Protein AF-A0A1M5NST8-F1 (afdb_monomer)

Secondary structure (DSSP, 8-state):
---PSSTT-TT----EEEE-TTT--EEEEE-PPTT----S--EEEE-TTSEEEEE-SSEEEEEETTT--EEEEEEE-TT--SPPP----

Radius of gyration: 13.03 Å; Cα contacts (8 Å, |Δi|>4): 167; chains: 1; bounding box: 37×24×38 Å

Solvent-accessible surface area (backbone atoms only — not comparable to full-atom values): 5571 Å² total; per-residue (Å²): 133,79,95,50,79,60,71,88,46,97,77,44,78,54,63,49,75,43,55,38,86,90,79,63,47,80,69,49,73,37,54,68,45,94,84,55,71,59,42,74,72,69,49,76,45,77,48,98,81,59,28,35,38,36,36,17,39,38,26,32,35,33,24,38,56,85,82,45,46,45,74,33,70,77,42,81,41,84,75,42,81,71,72,84,86,80,86,75,134

Foldseek 3Di:
DQPFPPPPDPPGFDWDFDADPVPRHTPDIQGADPPAPQADWQDWDQDPVCWIWTDGQFFIWIANNVVSHTPGGPDGHHGPPRDDDDDDD

Structure (mmCIF, N/CA/C/O backbone):
data_AF-A0A1M5NST8-F1
#
_entry.id   AF-A0A1M5NST8-F1
#
loop_
_atom_site.group_PDB
_atom_site.id
_atom_site.type_symbol
_atom_site.label_atom_id
_atom_site.label_alt_id
_atom_site.label_comp_id
_atom_site.label_asym_id
_atom_site.label_entity_id
_atom_site.label_seq_id
_atom_site.pdbx_PDB_ins_code
_atom_site.Cartn_x
_atom_site.Cartn_y
_atom_site.Cartn_z
_atom_site.occupancy
_atom_site.B_iso_or_equiv
_atom_site.auth_seq_id
_atom_site.auth_comp_id
_atom_site.auth_asym_id
_atom_site.auth_atom_id
_atom_site.pdbx_PDB_model_num
ATOM 1 N N . MET A 1 1 ? 12.387 -9.263 3.485 1.00 34.75 1 MET A N 1
ATOM 2 C CA . MET A 1 1 ? 12.909 -7.925 3.842 1.00 34.75 1 MET A CA 1
ATOM 3 C C . MET A 1 1 ? 12.201 -6.900 2.965 1.00 34.75 1 MET A C 1
ATOM 5 O O . MET A 1 1 ? 12.016 -7.197 1.796 1.00 34.75 1 MET A O 1
ATOM 9 N N . SER A 1 2 ? 11.721 -5.783 3.527 1.00 43.88 2 SER A N 1
ATOM 10 C CA . SER A 1 2 ? 11.013 -4.732 2.765 1.00 43.88 2 SER A CA 1
ATOM 11 C C . SER A 1 2 ? 12.016 -3.967 1.898 1.00 43.88 2 SER A C 1
ATOM 13 O O . SER A 1 2 ? 13.083 -3.622 2.406 1.00 43.88 2 SER A O 1
ATOM 15 N N . SER A 1 3 ? 11.711 -3.719 0.621 1.00 51.19 3 SER A N 1
ATOM 16 C CA . SER A 1 3 ? 12.666 -3.187 -0.371 1.00 51.19 3 SER A CA 1
ATOM 17 C C . SER A 1 3 ? 12.906 -1.666 -0.275 1.00 51.19 3 SER A C 1
ATOM 19 O O . SER A 1 3 ? 13.270 -1.026 -1.259 1.00 51.19 3 SER A O 1
ATOM 21 N N . GLU A 1 4 ? 12.668 -1.051 0.879 1.00 55.50 4 GLU A N 1
ATOM 22 C CA . GLU A 1 4 ? 12.548 0.406 0.981 1.00 55.50 4 GLU A CA 1
ATOM 23 C C . GLU A 1 4 ? 13.815 1.069 1.495 1.00 55.50 4 GLU A C 1
ATOM 25 O O . GLU A 1 4 ? 14.417 0.607 2.461 1.00 55.50 4 GLU A O 1
ATOM 30 N N . HIS A 1 5 ? 14.208 2.164 0.846 1.00 43.97 5 HIS A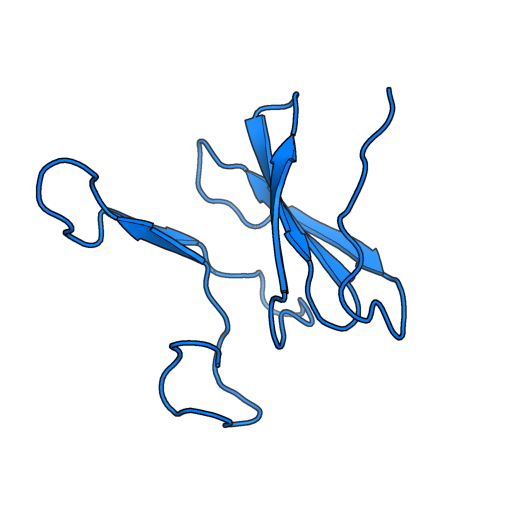 N 1
ATOM 31 C CA . HIS A 1 5 ? 15.433 2.895 1.143 1.00 43.97 5 HIS A CA 1
ATOM 32 C C . HIS A 1 5 ? 15.127 4.178 1.944 1.00 43.97 5 HIS A C 1
ATOM 34 O O . HIS A 1 5 ? 14.224 4.913 1.541 1.00 43.97 5 HIS A O 1
ATOM 40 N N . PRO A 1 6 ? 15.847 4.475 3.048 1.00 50.09 6 PRO A N 1
ATOM 41 C CA . PRO A 1 6 ? 16.891 3.663 3.673 1.00 50.09 6 PRO A CA 1
ATOM 42 C C . PRO A 1 6 ? 16.313 2.459 4.433 1.00 50.09 6 PRO A C 1
ATOM 44 O O . PRO A 1 6 ? 15.348 2.571 5.191 1.00 50.09 6 PRO A O 1
ATOM 47 N N . PHE A 1 7 ? 16.940 1.296 4.243 1.00 49.66 7 PHE A N 1
ATOM 48 C CA . PHE A 1 7 ? 16.487 0.032 4.820 1.00 49.66 7 PHE A CA 1
ATOM 49 C C . PHE A 1 7 ? 16.512 0.093 6.349 1.00 49.66 7 PHE A C 1
ATOM 51 O O . PHE A 1 7 ? 17.549 0.342 6.955 1.00 49.66 7 PHE A O 1
ATOM 58 N N . GLY A 1 8 ? 15.366 -0.158 6.984 1.00 51.28 8 GLY A N 1
ATOM 59 C CA . GLY A 1 8 ? 15.273 -0.232 8.445 1.00 51.28 8 GLY A CA 1
ATOM 60 C C . GLY A 1 8 ? 15.230 1.117 9.169 1.00 51.28 8 GLY A C 1
ATOM 61 O O . GLY A 1 8 ? 15.229 1.123 10.400 1.00 51.28 8 GLY A O 1
ATOM 62 N N . ALA A 1 9 ? 15.144 2.240 8.450 1.00 50.69 9 ALA A N 1
ATOM 63 C CA . ALA A 1 9 ? 14.958 3.547 9.068 1.00 50.69 9 ALA A CA 1
ATOM 64 C C . ALA A 1 9 ? 13.533 3.687 9.635 1.00 50.69 9 ALA A C 1
ATOM 66 O O . ALA A 1 9 ? 12.550 3.336 8.980 1.00 50.69 9 ALA A O 1
ATOM 67 N N . ALA A 1 10 ? 13.405 4.219 10.855 1.00 53.62 10 ALA A N 1
ATOM 68 C CA . ALA A 1 10 ? 12.111 4.409 11.525 1.00 53.62 10 ALA A CA 1
ATOM 69 C C . ALA A 1 10 ? 11.165 5.373 10.776 1.00 53.62 10 ALA A C 1
ATOM 71 O O . ALA A 1 10 ? 9.963 5.381 11.035 1.00 53.62 10 ALA A O 1
ATOM 72 N N . ASN A 1 11 ? 11.714 6.163 9.850 1.00 54.97 11 ASN A N 1
ATOM 73 C CA . ASN A 1 11 ? 11.024 7.123 8.995 1.00 54.97 11 ASN A CA 1
ATOM 74 C C . ASN A 1 11 ? 10.988 6.706 7.513 1.00 54.97 11 ASN A C 1
ATOM 76 O O . ASN A 1 11 ? 10.616 7.532 6.681 1.00 54.97 11 ASN A O 1
ATOM 80 N N . ALA A 1 12 ? 11.388 5.475 7.163 1.00 57.66 12 ALA A N 1
ATOM 81 C CA . ALA A 1 12 ? 11.197 4.982 5.805 1.00 57.66 12 ALA A CA 1
ATOM 82 C C . ALA A 1 12 ? 9.696 5.029 5.496 1.00 57.66 12 ALA A C 1
ATOM 84 O O . ALA A 1 12 ? 8.895 4.380 6.173 1.00 57.66 12 ALA A O 1
ATOM 85 N N . VAL A 1 13 ? 9.312 5.853 4.519 1.00 63.94 13 VAL A N 1
ATOM 86 C CA . VAL A 1 13 ? 7.917 5.941 4.095 1.00 63.94 13 VAL A CA 1
ATOM 87 C C . VAL A 1 13 ? 7.617 4.666 3.344 1.00 63.94 13 VAL A C 1
ATOM 89 O O . VAL A 1 13 ? 8.107 4.478 2.227 1.00 63.94 13 VAL A O 1
ATOM 92 N N . THR A 1 14 ? 6.833 3.789 3.969 1.00 78.25 14 THR A N 1
ATOM 93 C CA . THR A 1 14 ? 6.401 2.602 3.265 1.00 78.25 14 THR A CA 1
ATOM 94 C C . THR A 1 14 ? 5.426 2.986 2.153 1.00 78.25 14 THR A C 1
ATOM 96 O O . THR A 1 14 ? 4.508 3.773 2.357 1.00 78.25 14 THR A O 1
ATOM 99 N N . THR A 1 15 ? 5.639 2.464 0.954 1.00 85.31 15 THR A N 1
ATOM 100 C CA . THR A 1 15 ? 4.834 2.721 -0.242 1.00 85.31 15 THR A CA 1
ATOM 101 C C . THR A 1 15 ? 4.498 1.412 -0.936 1.00 85.31 15 THR A C 1
ATOM 103 O O . THR A 1 15 ? 5.216 0.418 -0.815 1.00 85.31 15 THR A O 1
ATOM 106 N N . ILE A 1 16 ? 3.406 1.414 -1.692 1.00 87.81 16 ILE A N 1
ATOM 107 C CA . ILE A 1 16 ? 3.097 0.330 -2.623 1.00 87.81 16 ILE A CA 1
ATOM 108 C C . ILE A 1 16 ? 3.522 0.814 -4.003 1.00 87.81 16 ILE A C 1
ATOM 110 O O . ILE A 1 16 ? 3.229 1.943 -4.387 1.00 87.81 16 ILE A O 1
ATOM 114 N N . ARG A 1 17 ? 4.247 -0.021 -4.741 1.00 88.62 17 ARG A N 1
ATOM 115 C CA . ARG A 1 17 ? 4.723 0.301 -6.085 1.00 88.62 17 ARG A CA 1
ATOM 116 C C . ARG A 1 17 ? 4.081 -0.649 -7.072 1.00 88.62 17 ARG A C 1
ATOM 118 O O . ARG A 1 17 ? 4.159 -1.861 -6.891 1.00 88.62 17 ARG A O 1
ATOM 125 N N . GLU A 1 18 ? 3.458 -0.081 -8.087 1.00 89.56 18 GLU A N 1
ATOM 126 C CA . GLU A 1 18 ? 2.940 -0.821 -9.224 1.00 89.56 18 GLU A CA 1
ATOM 127 C C . GLU A 1 18 ? 3.950 -0.740 -10.357 1.00 89.56 18 GLU A C 1
ATOM 129 O O . GLU A 1 18 ? 4.437 0.344 -10.682 1.00 89.56 18 GLU A O 1
ATOM 134 N N . TYR A 1 19 ? 4.263 -1.891 -10.938 1.00 89.62 19 TYR A N 1
ATOM 135 C CA . TYR A 1 19 ? 5.158 -2.003 -12.076 1.00 89.62 19 TYR A CA 1
ATOM 136 C C . TYR A 1 19 ? 4.369 -2.505 -13.276 1.00 89.62 19 TYR A C 1
ATOM 138 O O . TYR A 1 19 ? 3.506 -3.372 -13.130 1.00 89.62 19 TYR A O 1
ATOM 146 N N . ASP A 1 20 ? 4.680 -1.961 -14.443 1.00 90.56 20 ASP A N 1
ATOM 147 C CA . ASP A 1 20 ? 4.166 -2.450 -15.710 1.00 90.56 20 ASP A CA 1
ATOM 148 C C . ASP A 1 20 ? 4.626 -3.901 -15.918 1.00 90.56 20 ASP A C 1
ATOM 150 O O . ASP A 1 20 ? 5.796 -4.236 -15.723 1.00 90.56 20 ASP A O 1
ATOM 154 N N . HIS A 1 21 ? 3.696 -4.789 -16.269 1.00 89.25 21 HIS A N 1
ATOM 155 C CA . HIS A 1 21 ? 4.002 -6.210 -16.433 1.00 89.25 21 HIS A CA 1
ATOM 156 C C . HIS A 1 21 ? 4.778 -6.507 -17.729 1.00 89.25 21 HIS A C 1
ATOM 158 O O . HIS A 1 21 ? 5.475 -7.517 -17.808 1.00 89.25 21 HIS A O 1
ATOM 164 N N . ALA A 1 22 ? 4.648 -5.672 -18.761 1.00 95.25 22 ALA A N 1
ATOM 165 C CA . ALA A 1 22 ? 5.294 -5.882 -20.049 1.00 95.25 22 ALA A CA 1
ATOM 166 C C . ALA A 1 22 ? 6.795 -5.575 -19.997 1.00 95.25 22 ALA A C 1
ATOM 168 O O . ALA A 1 22 ? 7.578 -6.316 -20.591 1.00 95.25 22 ALA A O 1
ATOM 169 N N . ASP A 1 23 ? 7.202 -4.515 -19.290 1.00 93.75 23 ASP A N 1
ATOM 170 C CA . ASP A 1 23 ? 8.603 -4.068 -19.270 1.00 93.75 23 ASP A CA 1
ATOM 171 C C . ASP A 1 23 ? 9.217 -3.879 -17.869 1.00 93.75 23 ASP A C 1
ATOM 173 O O . ASP A 1 23 ? 10.415 -3.606 -17.749 1.00 93.75 23 ASP A O 1
ATOM 177 N N . GLY A 1 24 ? 8.435 -4.058 -16.800 1.00 90.69 24 GLY A N 1
ATOM 178 C CA . GLY A 1 24 ? 8.900 -3.955 -15.417 1.00 90.69 24 GLY A CA 1
ATOM 179 C C . GLY A 1 24 ? 9.160 -2.525 -14.942 1.00 90.69 24 GLY A C 1
ATOM 180 O O . GLY A 1 24 ? 9.733 -2.338 -13.864 1.00 90.69 24 GLY A O 1
ATOM 181 N N . ARG A 1 25 ? 8.782 -1.496 -15.710 1.00 93.44 25 ARG A N 1
ATOM 182 C CA . ARG A 1 25 ? 8.956 -0.098 -15.296 1.00 93.44 25 ARG A CA 1
ATOM 183 C C . ARG A 1 25 ? 7.983 0.259 -14.185 1.00 93.44 25 ARG A C 1
ATOM 185 O O . ARG A 1 25 ? 6.869 -0.242 -14.123 1.00 93.44 25 ARG A O 1
ATOM 192 N N . LEU A 1 26 ? 8.399 1.163 -13.300 1.00 88.94 26 LEU A N 1
ATOM 193 C CA . LEU A 1 26 ? 7.520 1.698 -12.264 1.00 88.94 26 LEU A CA 1
ATOM 194 C C . LEU A 1 26 ? 6.377 2.484 -12.923 1.00 88.94 26 LEU A C 1
ATOM 196 O O . LEU A 1 26 ? 6.615 3.559 -13.471 1.00 88.94 26 LEU A O 1
ATOM 200 N N . ALA A 1 27 ? 5.159 1.954 -12.846 1.00 90.56 27 ALA A N 1
ATOM 201 C CA . ALA A 1 27 ? 3.960 2.575 -13.392 1.00 90.56 27 ALA A CA 1
ATOM 202 C C . ALA A 1 27 ? 3.438 3.668 -12.453 1.00 90.56 27 ALA A C 1
ATOM 204 O O . ALA A 1 27 ? 3.180 4.792 -12.879 1.00 90.56 27 ALA A O 1
ATOM 205 N N . ARG A 1 28 ? 3.326 3.361 -11.152 1.00 89.44 28 ARG A N 1
ATOM 206 C CA . ARG A 1 28 ? 2.933 4.341 -10.128 1.00 89.44 28 ARG A CA 1
ATOM 207 C C . ARG A 1 28 ? 3.328 3.929 -8.713 1.00 89.44 28 ARG A C 1
ATOM 209 O O . ARG A 1 28 ? 3.667 2.779 -8.437 1.00 89.44 28 ARG A O 1
ATOM 216 N N . VAL A 1 29 ? 3.257 4.895 -7.800 1.00 89.69 29 VAL A N 1
ATOM 217 C CA . VAL A 1 29 ? 3.514 4.719 -6.366 1.00 89.69 29 VAL A CA 1
ATOM 218 C C . VAL A 1 2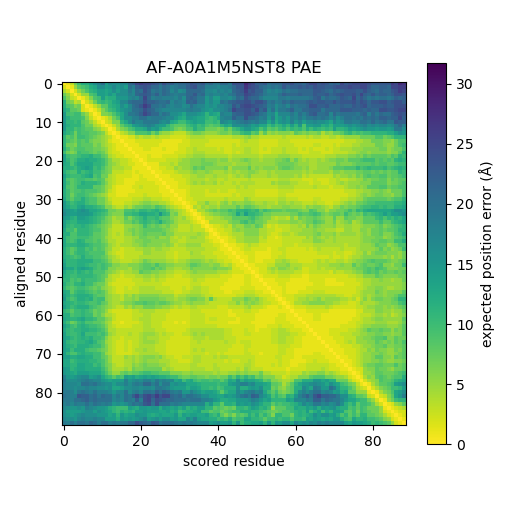9 ? 2.273 5.141 -5.588 1.00 89.69 29 VAL A C 1
ATOM 220 O O . VAL A 1 29 ? 1.858 6.293 -5.679 1.00 89.69 29 VAL A O 1
ATOM 223 N N . LEU A 1 30 ? 1.709 4.232 -4.796 1.00 89.81 30 LEU A N 1
ATOM 224 C CA . LEU A 1 30 ? 0.646 4.541 -3.848 1.00 89.81 30 LEU A CA 1
ATOM 225 C C . LEU A 1 30 ? 1.283 4.900 -2.504 1.00 89.81 30 LEU A C 1
ATOM 227 O O . LEU A 1 30 ? 2.023 4.105 -1.906 1.00 89.81 30 LEU A O 1
ATOM 231 N N . VAL A 1 31 ? 0.999 6.117 -2.047 1.00 88.31 31 VAL A N 1
ATOM 232 C CA . VAL A 1 31 ? 1.583 6.695 -0.835 1.00 88.31 31 VAL A CA 1
ATOM 233 C C . VAL A 1 31 ? 0.517 6.752 0.264 1.00 88.31 31 VAL A C 1
ATOM 235 O O . VAL A 1 31 ? -0.588 7.239 0.016 1.00 88.31 31 VAL A O 1
ATOM 238 N N . PRO A 1 32 ? 0.807 6.271 1.483 1.00 83.50 32 PRO A N 1
ATOM 239 C CA . PRO A 1 32 ? -0.114 6.392 2.606 1.00 83.50 32 PRO A CA 1
ATOM 240 C C . PRO A 1 32 ? -0.373 7.857 2.978 1.00 83.50 32 PRO A C 1
ATOM 242 O O . PRO A 1 32 ? 0.532 8.691 2.916 1.00 83.50 32 PRO A O 1
ATOM 245 N N . LYS A 1 33 ? -1.587 8.167 3.447 1.00 84.19 33 LYS A N 1
ATOM 246 C CA . LYS A 1 33 ? -1.913 9.481 4.025 1.00 84.19 33 LYS A CA 1
ATOM 247 C C . LYS A 1 33 ? -1.035 9.773 5.245 1.00 84.19 33 LYS A C 1
ATOM 249 O O . LYS A 1 33 ? -0.714 8.875 6.031 1.00 84.19 33 LYS A O 1
ATOM 254 N N . SER A 1 34 ? -0.695 11.048 5.434 1.00 70.12 34 SER A N 1
ATOM 255 C CA . SER A 1 34 ? 0.021 11.519 6.620 1.00 70.12 34 SER A CA 1
ATOM 256 C C . SER A 1 34 ? -0.762 11.142 7.886 1.00 70.12 34 SER A C 1
ATOM 258 O O . SER A 1 34 ? -1.906 11.544 8.077 1.00 70.12 34 SER A O 1
ATOM 260 N N . GLY A 1 35 ? -0.162 10.300 8.734 1.00 69.62 35 GLY A N 1
ATOM 261 C CA . GLY A 1 35 ? -0.787 9.783 9.961 1.00 69.62 35 GLY A CA 1
ATOM 262 C C . GLY A 1 35 ? -1.194 8.305 9.923 1.00 69.62 35 GLY A C 1
ATOM 263 O O . GLY A 1 35 ? -1.498 7.742 10.977 1.00 69.62 35 GLY A O 1
ATOM 264 N N . ALA A 1 36 ? -1.146 7.644 8.762 1.00 73.38 36 ALA A N 1
ATOM 265 C CA . ALA A 1 36 ? -1.196 6.184 8.705 1.00 73.38 36 ALA A CA 1
ATOM 266 C C . ALA A 1 36 ? 0.081 5.596 9.339 1.00 73.38 36 ALA A C 1
ATOM 268 O O . ALA A 1 36 ? 1.199 6.008 9.020 1.00 73.38 36 ALA A O 1
ATOM 269 N N . ARG A 1 37 ? -0.065 4.610 10.231 1.00 76.06 37 ARG A N 1
ATOM 270 C CA . ARG A 1 37 ? 1.046 3.812 10.782 1.00 76.06 37 ARG A CA 1
ATOM 271 C C . ARG A 1 37 ? 1.419 2.703 9.803 1.00 76.06 37 ARG A C 1
ATOM 273 O O . ARG A 1 37 ? 1.475 1.520 10.145 1.00 76.06 37 ARG A O 1
ATOM 280 N N . PHE A 1 38 ? 1.709 3.111 8.575 1.00 77.62 38 PHE A N 1
ATOM 281 C CA . PHE A 1 38 ? 2.047 2.214 7.487 1.00 77.62 38 PHE A CA 1
ATOM 282 C C . PHE A 1 38 ? 3.503 1.766 7.608 1.00 77.62 38 PHE A C 1
ATOM 284 O O . PHE A 1 38 ? 4.403 2.301 6.974 1.00 77.62 38 PHE A O 1
ATOM 291 N N . GLN A 1 39 ? 3.745 0.819 8.512 1.00 78.69 39 GLN A N 1
ATOM 292 C CA . GLN A 1 39 ? 5.073 0.297 8.809 1.00 78.69 39 GLN A CA 1
ATOM 293 C C . GLN A 1 39 ? 5.107 -1.214 8.625 1.00 78.69 39 GLN A C 1
ATOM 295 O O . GLN A 1 39 ? 4.253 -1.933 9.153 1.00 78.69 39 GLN A O 1
ATOM 300 N N . LYS A 1 40 ? 6.162 -1.696 7.955 1.00 78.06 40 LYS A N 1
ATOM 301 C CA . LYS A 1 40 ? 6.426 -3.126 7.723 1.00 78.06 40 LYS A CA 1
ATOM 302 C C . LYS A 1 40 ? 5.200 -3.842 7.133 1.00 78.06 40 LYS A C 1
ATOM 304 O O . LYS A 1 40 ? 4.632 -4.705 7.811 1.00 78.06 40 LYS A O 1
ATOM 309 N N . PRO A 1 41 ? 4.784 -3.487 5.906 1.00 80.81 41 PRO A N 1
ATOM 310 C CA . PRO A 1 41 ? 3.686 -4.160 5.236 1.00 80.81 41 PRO A CA 1
ATOM 311 C C . PRO A 1 41 ? 4.039 -5.640 5.087 1.00 80.81 41 PRO A C 1
ATOM 313 O O . PRO A 1 41 ? 5.186 -6.002 4.814 1.00 80.81 41 PRO A O 1
ATOM 316 N N . ARG A 1 42 ? 3.060 -6.502 5.340 1.00 82.00 42 ARG A N 1
ATOM 317 C CA . ARG A 1 42 ? 3.219 -7.960 5.346 1.00 82.00 42 ARG A CA 1
ATOM 318 C C . ARG A 1 42 ? 2.371 -8.657 4.292 1.00 82.00 42 ARG A C 1
ATOM 320 O O . ARG A 1 42 ? 2.652 -9.807 3.983 1.00 82.00 42 ARG A O 1
ATOM 327 N N . GLY A 1 43 ? 1.355 -7.988 3.757 1.00 84.75 43 GLY A N 1
ATOM 328 C CA . GLY A 1 43 ? 0.468 -8.570 2.760 1.00 84.75 43 GLY A CA 1
ATOM 329 C C . GLY A 1 43 ? -0.328 -7.516 2.008 1.00 84.75 43 GLY A C 1
ATOM 330 O O . GLY A 1 43 ? -0.633 -6.456 2.554 1.00 84.75 43 GLY A O 1
ATOM 331 N N . LEU A 1 44 ? -0.662 -7.844 0.763 1.00 87.44 44 LEU A N 1
ATOM 332 C CA . LEU A 1 44 ? -1.498 -7.057 -0.136 1.00 87.44 44 LEU A CA 1
ATOM 333 C C . LEU A 1 44 ? -2.662 -7.923 -0.608 1.00 87.44 44 LEU A C 1
ATOM 335 O O . LEU A 1 44 ? -2.471 -9.107 -0.893 1.00 87.44 44 LEU A O 1
ATOM 339 N N . ARG A 1 45 ? -3.861 -7.344 -0.684 1.00 88.94 45 ARG A N 1
ATOM 340 C CA . ARG A 1 45 ? -5.051 -8.035 -1.184 1.00 88.94 45 ARG A CA 1
ATOM 341 C C . ARG A 1 45 ? -6.004 -7.079 -1.891 1.00 88.94 45 ARG A C 1
ATOM 343 O O . ARG A 1 45 ?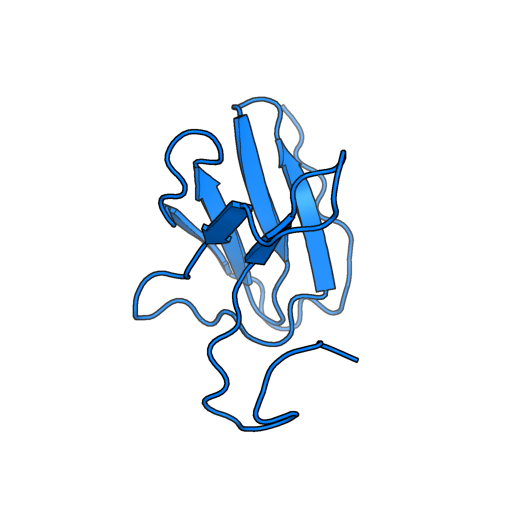 -6.373 -6.058 -1.323 1.00 88.94 45 ARG A O 1
ATOM 350 N N . PHE A 1 46 ? -6.454 -7.463 -3.080 1.00 89.44 46 PHE A N 1
ATOM 351 C CA . PHE A 1 46 ? -7.568 -6.808 -3.761 1.00 89.44 46 PHE A CA 1
ATOM 352 C C . PHE A 1 46 ? -8.907 -7.254 -3.168 1.00 89.44 46 PHE A C 1
ATOM 354 O O . PHE A 1 46 ? -9.132 -8.450 -2.951 1.00 89.44 46 PHE A O 1
ATOM 361 N N . GLY A 1 47 ? -9.771 -6.287 -2.880 1.00 86.38 47 GLY A N 1
ATOM 362 C CA . GLY A 1 47 ? -11.158 -6.504 -2.498 1.00 86.38 47 GLY A CA 1
ATOM 363 C C . GLY A 1 47 ? -12.098 -6.577 -3.699 1.00 86.38 47 GLY A C 1
ATOM 364 O O . GLY A 1 47 ? -11.725 -6.194 -4.809 1.00 86.38 47 GLY A O 1
ATOM 365 N N . PRO A 1 48 ? -13.336 -7.046 -3.480 1.00 85.00 48 PRO A N 1
ATOM 366 C CA . PRO A 1 48 ? -14.373 -7.069 -4.511 1.00 85.00 48 PRO A CA 1
ATOM 367 C C . PRO A 1 48 ? -14.846 -5.664 -4.930 1.00 85.00 48 PRO A C 1
ATOM 369 O O . PRO A 1 48 ? -15.502 -5.521 -5.953 1.00 85.00 48 PRO A O 1
ATOM 372 N N . ASP A 1 49 ? -14.514 -4.633 -4.156 1.00 87.00 49 ASP A N 1
ATOM 373 C CA . ASP A 1 49 ? -14.919 -3.236 -4.325 1.00 87.00 49 ASP A CA 1
ATOM 374 C C . ASP A 1 49 ? -13.866 -2.376 -5.045 1.00 87.00 49 ASP A C 1
ATOM 376 O O . ASP A 1 49 ? -13.827 -1.163 -4.857 1.00 87.00 49 ASP A O 1
ATOM 380 N N . ALA A 1 50 ? -12.984 -3.000 -5.834 1.00 88.06 50 ALA A N 1
ATOM 381 C CA . ALA A 1 50 ? -11.855 -2.347 -6.511 1.00 88.06 50 ALA A CA 1
ATOM 382 C C . ALA A 1 50 ? -10.867 -1.633 -5.561 1.00 88.06 50 ALA A C 1
ATOM 384 O O . ALA A 1 50 ? -10.061 -0.800 -5.984 1.00 88.06 50 ALA A O 1
ATOM 385 N N . ARG A 1 51 ? -10.871 -1.992 -4.271 1.00 92.38 51 ARG A N 1
ATOM 386 C CA . ARG A 1 51 ? -9.908 -1.476 -3.295 1.00 92.38 51 ARG A CA 1
ATOM 387 C C . ARG A 1 51 ? -8.733 -2.416 -3.109 1.00 92.38 51 ARG A C 1
ATOM 389 O O . ARG A 1 51 ? -8.864 -3.640 -3.122 1.00 92.38 51 ARG A O 1
ATOM 396 N N . LEU A 1 52 ? -7.568 -1.827 -2.879 1.00 92.12 52 LEU A N 1
ATOM 397 C CA . LEU A 1 52 ? -6.366 -2.533 -2.471 1.00 92.12 52 LEU A CA 1
ATOM 398 C C . LEU A 1 52 ? -6.175 -2.361 -0.966 1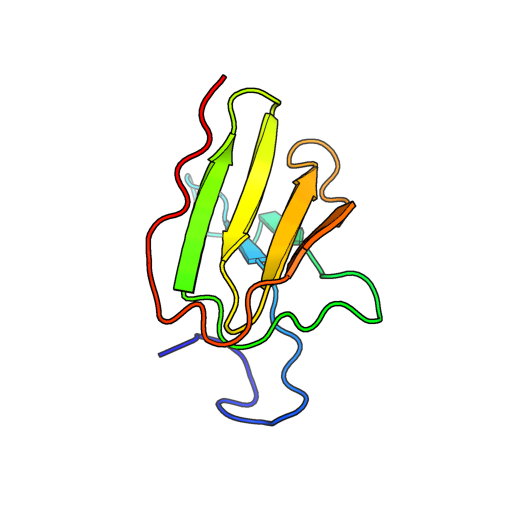.00 92.12 52 LEU A C 1
ATOM 400 O O . LEU A 1 52 ? -6.075 -1.251 -0.452 1.00 92.12 52 LEU A O 1
ATOM 404 N N . TYR A 1 53 ? -6.075 -3.473 -0.256 1.00 90.62 53 TYR A N 1
ATOM 405 C CA . TYR A 1 53 ? -5.826 -3.494 1.174 1.00 90.62 53 TYR A CA 1
ATOM 406 C C . TYR A 1 53 ? -4.402 -3.936 1.442 1.00 90.62 53 TYR A C 1
ATOM 408 O O . TYR A 1 53 ? -3.956 -4.981 0.963 1.00 90.62 53 TYR A O 1
ATOM 416 N N . CYS A 1 54 ? -3.700 -3.159 2.256 1.00 88.50 54 CYS A N 1
ATOM 417 C CA . CYS A 1 54 ? -2.360 -3.487 2.691 1.00 88.50 54 CYS A CA 1
ATOM 418 C C . CYS A 1 54 ? -2.316 -3.678 4.201 1.00 88.50 54 CYS A C 1
ATOM 420 O O . CYS A 1 54 ? -2.688 -2.805 4.986 1.00 88.50 54 CYS A O 1
ATOM 422 N N . VAL A 1 55 ? -1.819 -4.841 4.596 1.00 87.06 55 VAL A N 1
ATOM 423 C 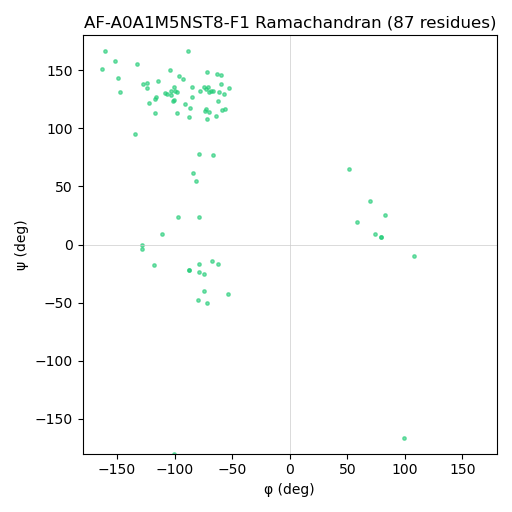CA . VAL A 1 55 ? -1.686 -5.266 5.984 1.00 87.06 55 VAL A CA 1
ATOM 424 C C . VAL A 1 55 ? -0.347 -4.772 6.507 1.00 87.06 55 VAL A C 1
ATOM 426 O O . VAL A 1 55 ? 0.696 -5.275 6.090 1.00 87.06 55 VAL A O 1
ATOM 429 N N . ALA A 1 56 ? -0.360 -3.794 7.405 1.00 81.50 56 ALA A N 1
ATOM 430 C CA . ALA A 1 56 ? 0.817 -3.310 8.116 1.00 81.50 56 ALA A CA 1
ATOM 431 C C . ALA A 1 56 ? 0.877 -3.907 9.533 1.00 81.50 56 ALA A C 1
ATOM 433 O O . ALA A 1 56 ? 0.031 -4.709 9.928 1.00 81.50 56 ALA A O 1
ATOM 434 N N . ARG A 1 57 ? 1.909 -3.547 10.304 1.00 80.00 57 ARG A N 1
ATOM 435 C CA . ARG A 1 57 ? 2.137 -4.090 11.655 1.00 80.00 57 ARG A CA 1
ATOM 436 C C . ARG A 1 57 ? 0.930 -3.955 12.598 1.00 80.00 57 ARG A C 1
ATOM 438 O O . ARG A 1 57 ? 0.669 -4.888 13.351 1.00 80.00 57 ARG A O 1
ATOM 445 N N . ASP A 1 58 ? 0.262 -2.803 12.587 1.00 82.38 58 ASP A N 1
ATOM 446 C CA . ASP A 1 58 ? -0.769 -2.449 13.578 1.00 82.38 58 ASP A CA 1
ATOM 447 C C . ASP A 1 58 ? -2.089 -1.982 12.945 1.00 82.38 58 ASP A C 1
ATOM 449 O O . ASP A 1 58 ? -3.049 -1.649 13.643 1.00 82.38 58 ASP A O 1
ATOM 453 N N . GLU A 1 59 ? -2.153 -1.934 11.618 1.00 86.06 59 GLU A N 1
ATOM 454 C CA . GLU A 1 59 ? -3.333 -1.490 10.891 1.00 86.06 59 GLU A CA 1
ATOM 455 C C . GLU A 1 59 ? -3.423 -2.139 9.514 1.00 86.06 59 GLU A C 1
ATOM 457 O O . GLU A 1 59 ? -2.429 -2.580 8.935 1.00 86.06 59 GLU A O 1
ATOM 462 N N . VAL A 1 60 ? -4.642 -2.167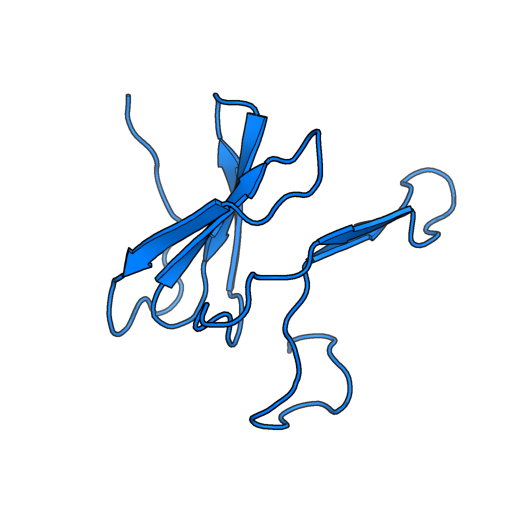 8.991 1.00 88.19 60 VAL A N 1
ATOM 463 C CA . VAL A 1 60 ? -4.908 -2.412 7.579 1.00 88.19 60 VAL A CA 1
ATOM 464 C C . VAL A 1 60 ? -5.200 -1.058 6.956 1.00 88.19 60 VAL A C 1
ATOM 466 O O . VAL A 1 60 ? -6.092 -0.345 7.420 1.00 88.19 60 VAL A O 1
ATOM 469 N N . VAL A 1 61 ? -4.444 -0.700 5.924 1.00 89.75 61 VAL A N 1
ATOM 470 C CA . VAL A 1 61 ? -4.643 0.537 5.164 1.00 89.75 61 VAL A CA 1
ATOM 471 C C . VAL A 1 61 ? -5.331 0.193 3.855 1.00 89.75 61 VAL A C 1
ATOM 473 O O . VAL A 1 61 ? -4.896 -0.714 3.143 1.00 89.75 61 VAL A O 1
ATOM 476 N N . GLY A 1 62 ? -6.424 0.893 3.570 1.00 91.94 62 GLY A N 1
ATOM 477 C CA . GLY A 1 62 ? -7.147 0.789 2.311 1.00 91.94 62 GLY A CA 1
ATOM 478 C C . GLY A 1 62 ? -6.656 1.830 1.313 1.00 91.94 62 GLY A C 1
ATOM 479 O O . GLY A 1 62 ? -6.381 2.976 1.676 1.00 91.94 62 GLY A O 1
ATOM 480 N N . PHE A 1 63 ? -6.593 1.428 0.055 1.00 92.31 63 PHE A N 1
ATOM 481 C CA . PHE A 1 63 ? -6.308 2.275 -1.089 1.00 92.31 63 PHE A CA 1
ATOM 482 C C . PHE A 1 63 ? -7.409 2.074 -2.123 1.00 92.31 63 PHE A C 1
ATOM 484 O O . PHE A 1 63 ? -7.840 0.946 -2.370 1.00 92.31 63 PHE A O 1
ATOM 491 N N . ASP A 1 64 ? -7.849 3.162 -2.731 1.00 92.62 64 ASP A N 1
ATOM 492 C CA . ASP A 1 64 ? -8.603 3.107 -3.970 1.00 92.62 64 ASP A CA 1
ATOM 493 C C . ASP A 1 64 ? -7.614 2.757 -5.088 1.00 92.62 64 ASP A C 1
ATOM 495 O O . ASP A 1 64 ? -6.646 3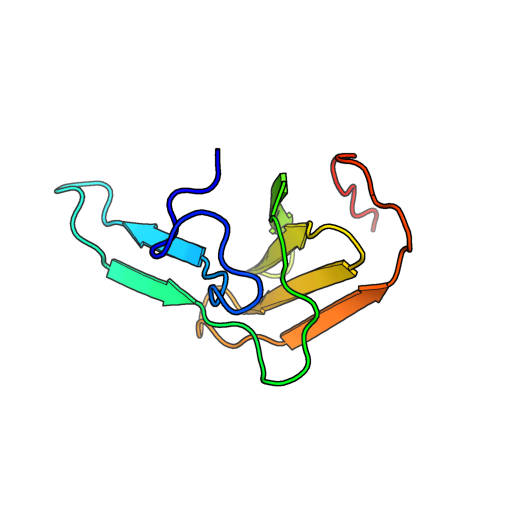.486 -5.321 1.00 92.62 64 ASP A O 1
ATOM 499 N N . PHE A 1 65 ? -7.776 1.587 -5.712 1.00 90.12 65 PHE A N 1
ATOM 500 C CA . PHE A 1 65 ? -6.793 1.134 -6.693 1.00 90.12 65 PHE A CA 1
ATOM 501 C C . PHE A 1 65 ? -6.966 1.819 -8.046 1.00 90.12 65 PHE A C 1
ATOM 503 O O . PHE A 1 65 ? -6.007 1.904 -8.804 1.00 90.12 65 PHE A O 1
ATOM 510 N N . GLU A 1 66 ? -8.145 2.332 -8.371 1.00 90.75 66 GLU A N 1
ATOM 511 C CA . GLU A 1 66 ? -8.358 3.020 -9.641 1.00 90.75 66 GLU A CA 1
ATOM 512 C C . GLU A 1 66 ? -7.643 4.377 -9.629 1.00 90.75 66 GLU A C 1
ATOM 514 O O . GLU A 1 66 ? -6.800 4.661 -10.480 1.00 90.75 66 GLU A O 1
ATOM 519 N N . THR A 1 67 ? -7.872 5.163 -8.581 1.00 91.31 67 THR A N 1
ATOM 520 C CA . THR A 1 67 ? -7.326 6.519 -8.423 1.00 91.31 67 THR A CA 1
ATOM 521 C C . THR A 1 67 ? -5.941 6.555 -7.774 1.00 91.31 67 THR A C 1
ATOM 523 O O . THR A 1 67 ? -5.200 7.523 -7.943 1.00 91.31 67 THR A O 1
ATOM 526 N N . GLY A 1 68 ? -5.566 5.513 -7.027 1.00 89.38 68 GLY A N 1
ATOM 527 C CA . GLY A 1 68 ? -4.351 5.479 -6.211 1.00 89.38 68 GLY A CA 1
ATOM 528 C C . GLY A 1 68 ? -4.473 6.219 -4.872 1.00 89.38 68 GLY A C 1
ATOM 529 O O . GLY A 1 68 ? -3.471 6.358 -4.165 1.00 89.38 68 GLY A O 1
ATOM 530 N N . GLU A 1 69 ? -5.666 6.699 -4.499 1.00 91.06 69 GLU A N 1
ATOM 531 C CA . GLU A 1 69 ? -5.866 7.429 -3.248 1.00 91.06 69 GLU A CA 1
ATOM 532 C C . GLU A 1 69 ? -5.738 6.503 -2.028 1.00 91.06 69 GLU A C 1
ATOM 534 O O . GLU A 1 69 ? -6.383 5.460 -1.926 1.00 91.06 69 GLU A O 1
ATOM 539 N N . CYS A 1 70 ? -4.952 6.913 -1.029 1.00 90.94 70 CYS A N 1
ATOM 540 C CA . CYS A 1 70 ? -4.995 6.277 0.283 1.00 90.94 70 CYS A CA 1
ATOM 541 C C . CYS A 1 70 ? -6.289 6.664 1.020 1.00 90.94 70 CYS A C 1
ATOM 543 O O . CYS A 1 70 ? -6.477 7.812 1.431 1.00 90.94 70 CYS A O 1
ATOM 545 N N . LEU A 1 71 ? -7.139 5.679 1.295 1.00 91.06 71 LEU A N 1
ATOM 546 C CA . LEU A 1 71 ? -8.378 5.842 2.063 1.00 91.06 71 LEU A CA 1
ATOM 547 C C . LEU A 1 71 ? -8.112 5.902 3.577 1.00 91.06 71 LEU A C 1
ATOM 549 O O . LEU A 1 71 ? -8.939 6.394 4.339 1.00 91.06 71 LEU A O 1
ATOM 553 N N . GLY A 1 72 ? -6.924 5.467 4.008 1.00 89.06 72 GLY A N 1
ATOM 554 C CA . GLY A 1 72 ? -6.483 5.488 5.401 1.00 89.06 72 GLY A CA 1
ATOM 555 C C . GLY A 1 72 ? -6.651 4.137 6.091 1.00 89.06 72 GLY A C 1
ATOM 556 O O . GLY A 1 72 ? -6.828 3.103 5.445 1.00 89.06 72 GLY A O 1
ATOM 557 N N . ALA A 1 73 ? -6.541 4.134 7.420 1.00 89.19 73 ALA A N 1
ATOM 558 C CA . ALA A 1 73 ? -6.681 2.916 8.209 1.00 89.19 73 ALA A CA 1
ATOM 559 C C . ALA A 1 73 ? -8.143 2.443 8.195 1.00 89.19 73 ALA A C 1
ATOM 561 O O . ALA A 1 73 ? -9.011 3.104 8.761 1.00 89.19 73 ALA A O 1
ATOM 562 N N . VAL A 1 74 ? -8.397 1.286 7.583 1.00 87.94 74 VAL A N 1
ATOM 563 C CA . VAL A 1 74 ? -9.718 0.633 7.583 1.00 87.94 74 VAL A CA 1
ATOM 564 C C . VAL A 1 74 ? -9.906 -0.270 8.802 1.00 87.94 74 VAL A C 1
ATOM 566 O O . VAL A 1 74 ? -11.029 -0.547 9.204 1.00 87.94 74 VAL A O 1
ATOM 5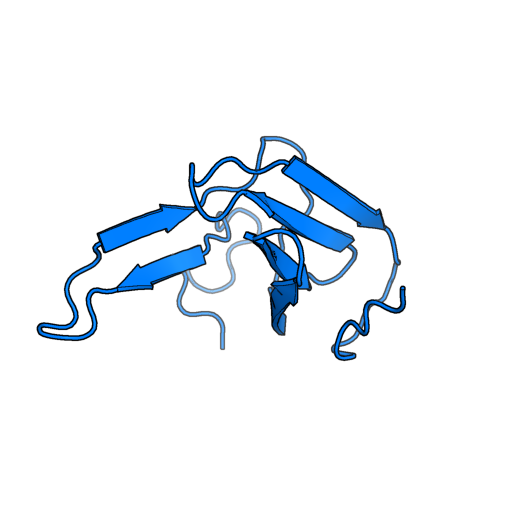69 N N . ALA A 1 75 ? -8.806 -0.704 9.424 1.00 86.25 75 ALA A N 1
ATOM 570 C CA . ALA A 1 75 ? -8.817 -1.424 10.691 1.00 86.25 75 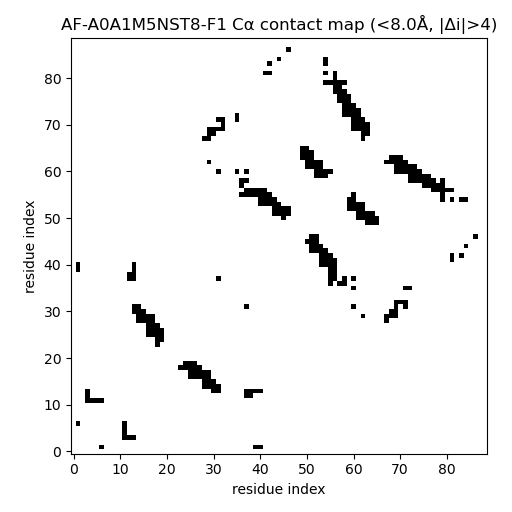ALA A CA 1
ATOM 571 C C . ALA A 1 75 ? -7.549 -1.116 11.493 1.00 86.25 75 ALA A C 1
ATOM 573 O O . ALA A 1 75 ? -6.463 -1.009 10.923 1.00 86.25 75 ALA A O 1
ATOM 574 N N . ARG A 1 76 ? -7.672 -1.019 12.822 1.00 84.88 76 ARG A N 1
ATOM 575 C CA . ARG A 1 76 ? -6.541 -0.888 13.755 1.00 84.88 76 ARG A CA 1
ATOM 576 C C . ARG A 1 76 ? -6.518 -2.106 14.666 1.00 84.88 76 ARG A C 1
ATOM 578 O O . ARG A 1 76 ? -7.435 -2.301 15.457 1.00 84.88 76 ARG A O 1
ATOM 585 N N . LEU A 1 77 ? -5.483 -2.924 14.531 1.00 76.38 77 LEU A N 1
ATOM 586 C CA . LEU A 1 77 ? -5.336 -4.187 15.247 1.00 76.38 77 LEU A CA 1
ATOM 587 C C . LEU A 1 77 ? -3.902 -4.262 15.780 1.00 76.38 77 LEU A C 1
ATOM 589 O O . LEU A 1 77 ? -2.994 -4.663 15.049 1.00 76.38 77 LEU A O 1
ATOM 593 N N . PRO A 1 78 ? -3.671 -3.854 17.041 1.00 68.75 78 PRO A N 1
ATOM 594 C CA . PRO A 1 78 ? -2.351 -3.931 17.649 1.00 68.75 78 PRO A CA 1
ATOM 595 C C . PRO A 1 78 ? -1.848 -5.376 17.608 1.00 68.75 78 PRO A C 1
ATOM 597 O O . PRO A 1 78 ? -2.554 -6.280 18.056 1.00 68.75 78 PRO A O 1
ATOM 600 N N . ARG A 1 79 ? -0.620 -5.595 17.116 1.00 65.81 79 ARG A N 1
ATOM 601 C CA . ARG A 1 79 ? -0.016 -6.935 16.934 1.00 65.81 79 ARG A CA 1
ATOM 602 C C . ARG A 1 79 ? -0.640 -7.781 15.818 1.00 65.81 79 ARG A C 1
ATOM 604 O O . ARG A 1 79 ? -0.675 -9.008 15.941 1.00 65.81 79 ARG A O 1
ATOM 611 N N . LEU A 1 80 ? -1.029 -7.166 14.701 1.00 64.56 80 LEU A N 1
ATOM 612 C CA . LEU A 1 80 ? -1.351 -7.876 13.460 1.00 64.56 80 LEU A CA 1
ATOM 613 C C . LEU A 1 80 ? -0.074 -8.534 12.892 1.00 64.56 80 LEU A C 1
ATOM 615 O O . LEU A 1 80 ? 0.600 -8.052 11.983 1.00 64.56 80 LEU A O 1
ATOM 619 N N . ASN A 1 81 ? 0.331 -9.648 13.500 1.00 58.19 81 ASN A N 1
ATOM 620 C CA . ASN A 1 81 ? 1.573 -10.345 13.200 1.00 58.19 81 ASN A CA 1
ATOM 621 C C . ASN A 1 81 ? 1.401 -11.297 12.009 1.00 58.19 81 ASN A C 1
ATOM 623 O O . ASN A 1 81 ? 1.636 -12.492 12.122 1.00 58.19 81 ASN A O 1
ATOM 627 N N . GLY A 1 82 ? 1.060 -10.746 10.842 1.00 54.03 82 GLY A N 1
ATOM 628 C CA . GLY A 1 82 ? 1.182 -11.454 9.563 1.00 54.03 82 GLY A CA 1
ATOM 629 C C . GLY A 1 82 ? 0.042 -12.401 9.199 1.00 54.03 82 GLY A C 1
ATOM 630 O O . GLY A 1 82 ? 0.271 -13.321 8.423 1.00 54.03 82 GLY A O 1
ATOM 631 N N . GLN A 1 83 ? -1.171 -12.190 9.710 1.00 56.12 83 GLN A N 1
ATOM 632 C CA . GLN A 1 83 ? -2.321 -12.947 9.220 1.00 56.12 83 GLN A CA 1
ATOM 633 C C . GLN A 1 83 ? -2.913 -12.300 7.969 1.00 56.12 83 GLN A C 1
ATOM 635 O O . GLN A 1 83 ? -3.060 -11.079 7.883 1.00 56.12 83 GLN A O 1
ATOM 640 N N . ALA A 1 84 ? -3.223 -13.151 6.991 1.00 58.56 84 ALA A N 1
ATOM 641 C CA . ALA A 1 84 ? -3.990 -12.790 5.813 1.00 58.56 84 ALA A CA 1
ATOM 642 C C . ALA A 1 84 ? -5.305 -12.125 6.240 1.00 58.56 84 ALA A C 1
ATOM 644 O O . ALA A 1 84 ? -5.985 -12.609 7.145 1.00 58.56 84 ALA A O 1
ATOM 645 N N . VAL A 1 85 ? -5.667 -11.021 5.590 1.00 63.47 85 VAL A N 1
ATOM 646 C CA . VAL A 1 85 ? -6.952 -10.367 5.841 1.00 63.47 85 VAL A CA 1
ATOM 647 C C . VAL A 1 85 ? -8.010 -11.021 4.962 1.00 63.47 85 VAL A C 1
ATOM 649 O O . VAL A 1 85 ? -7.932 -10.992 3.729 1.00 63.47 85 VAL A O 1
ATOM 652 N N . LEU A 1 86 ? -9.003 -11.625 5.612 1.00 66.31 86 LEU A N 1
ATOM 653 C CA . LEU A 1 86 ? -10.201 -12.142 4.972 1.00 66.31 86 LEU A CA 1
ATOM 654 C C . LEU A 1 86 ? -11.337 -11.127 5.114 1.00 66.31 86 LEU A C 1
ATOM 656 O O . LEU A 1 86 ? -11.793 -10.866 6.220 1.00 66.31 86 LEU A O 1
ATOM 660 N N . PHE A 1 87 ? -11.773 -10.550 3.995 1.00 64.50 87 PHE A N 1
ATOM 661 C CA . PHE A 1 87 ? -13.036 -9.824 3.910 1.00 64.50 87 PHE A CA 1
ATOM 662 C C . PHE A 1 87 ? -14.159 -10.826 3.637 1.00 64.50 87 PHE A C 1
ATOM 664 O O . PHE A 1 87 ? -14.043 -11.626 2.704 1.00 64.50 87 PHE A O 1
ATOM 671 N N . PHE A 1 88 ? -15.200 -10.790 4.464 1.00 63.72 88 PHE A N 1
ATOM 672 C CA . PHE A 1 88 ? -16.458 -11.503 4.255 1.00 63.72 88 PHE A CA 1
ATOM 673 C C . PHE A 1 88 ? -17.521 -10.493 3.786 1.00 63.72 88 PHE A C 1
ATOM 675 O O . PHE A 1 88 ? -17.383 -9.314 4.129 1.00 63.72 88 PHE A O 1
ATOM 682 N N . PRO A 1 89 ? -18.513 -10.917 2.983 1.00 57.81 89 PRO A N 1
ATOM 683 C CA . PRO A 1 89 ? -19.679 -10.093 2.670 1.00 57.81 89 PRO A CA 1
ATOM 684 C C . PRO A 1 89 ? -20.501 -9.750 3.919 1.00 57.81 89 PRO A C 1
ATOM 686 O O . PRO A 1 89 ? -20.477 -10.549 4.886 1.00 57.81 89 PRO A O 1
#

Sequence (89 aa):
MSSEHPFGAANAVTTIREYDHADGRLARVLVPKSGARFQKPRGLRFGPDARLYCVARDEVVGFDFETGECLGAVARLPRLNGQAVLFFP

Mean predicted aligned error: 7.84 Å

pLDDT: mean 78.05, std 15.13, range [34.75, 95.25]

Nearest PDB structures (foldseek):
  4a2l-assembly2_C  TM=5.011E-01  e=6.073E-01  Bacteroides thetaiotaomicron VPI-5482
  8b3g-assembly1_d  TM=5.769E-01  e=3.804E+00  Homo sapiens
  8d7w-assembly1_A  TM=5.334E-01  e=3.586E+00  Homo sapiens
  6xk9-assembly2_B  TM=5.449E-01  e=5.426E+00  Homo sapiens
  4a08-assembly1_A  TM=5.477E-01  e=9.244E+00  Homo sapiens

Organism: NCBI:txid1437360